Protein AF-A0A843HMF2-F1 (afdb_monomer)

Mean predicted aligned error: 10.69 Å

Sequence (138 aa):
MYFYASEPKDNIIKQVATVINAMTPKWGYDVEVKEHKPRRTNAQNAFYWLNNEDVANFLNDSGVKLPFGLSFTRDTIHEINKKWLGVPTTTKQSIPEFCDYMTKMFSYWIEKTNGQWQPKESPYGYLEKVGYVDKEIL

Radius of gyration: 21.28 Å; Cα contacts (8 Å, |Δi|>4): 87; chains: 1; bounding box: 48×29×62 Å

Secondary structure (DSSP, 8-state):
----TTS-HHHHHHHHHHHHHT---SS---------PPB--HHHHHHHHHHHHHHHHHHHHTT---GGGPPP-HHHHHHHHHHHHT-S--TT-BHHHHHHHHHHHHHHHHHHTTTSS--SS-HHHHHHHTT---TT--

Structure (mmCIF, N/CA/C/O backbone):
data_AF-A0A843HMF2-F1
#
_entry.id   AF-A0A843HMF2-F1
#
loop_
_atom_site.group_PDB
_atom_site.id
_atom_site.type_symbol
_atom_site.label_atom_id
_atom_site.label_alt_id
_atom_site.label_comp_id
_atom_site.label_asym_id
_atom_site.label_entity_id
_atom_site.label_seq_id
_atom_site.pdbx_PDB_ins_code
_atom_site.Cartn_x
_atom_site.Cartn_y
_atom_site.Cartn_z
_atom_site.occupancy
_atom_site.B_iso_or_equiv
_atom_site.auth_seq_id
_atom_site.auth_comp_id
_atom_site.auth_asym_id
_atom_site.auth_atom_id
_atom_site.pdbx_PDB_model_num
ATOM 1 N N . MET A 1 1 ? 12.030 -0.545 -23.804 1.00 72.75 1 MET A N 1
ATOM 2 C CA . MET A 1 1 ? 12.313 -1.997 -23.780 1.00 72.75 1 MET A CA 1
ATOM 3 C C . MET A 1 1 ? 12.940 -2.332 -22.432 1.00 72.75 1 MET A C 1
ATOM 5 O O . MET A 1 1 ? 13.587 -1.453 -21.876 1.00 72.75 1 MET A O 1
ATOM 9 N N . TYR A 1 2 ? 12.690 -3.520 -21.881 1.00 75.50 2 TYR A N 1
ATOM 10 C CA . TYR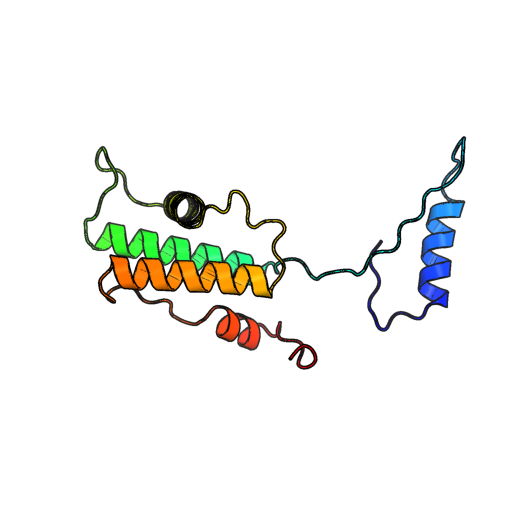 A 1 2 ? 13.260 -3.982 -20.609 1.00 75.50 2 TYR A CA 1
ATOM 11 C C . TYR A 1 2 ? 14.137 -5.204 -20.873 1.00 75.50 2 TYR A C 1
ATOM 13 O O . TYR A 1 2 ? 13.768 -6.039 -21.694 1.00 75.50 2 TYR A O 1
ATOM 21 N N . PHE A 1 3 ? 15.260 -5.292 -20.168 1.00 81.06 3 PHE A N 1
ATOM 22 C CA . PHE A 1 3 ? 16.186 -6.413 -20.234 1.00 81.06 3 PHE A CA 1
ATOM 23 C C . PHE A 1 3 ? 16.592 -6.802 -18.817 1.00 81.06 3 PHE A C 1
ATOM 25 O O . PHE A 1 3 ? 16.789 -5.929 -17.967 1.00 81.06 3 PHE A O 1
ATOM 32 N N . TYR A 1 4 ? 16.716 -8.103 -18.571 1.00 76.50 4 TYR A N 1
ATOM 33 C CA . TYR A 1 4 ? 17.262 -8.609 -17.317 1.00 76.50 4 TYR A CA 1
ATOM 34 C C . TYR A 1 4 ? 18.753 -8.275 -17.208 1.00 76.50 4 TYR A C 1
ATOM 36 O O . TYR A 1 4 ? 19.446 -8.178 -18.219 1.00 76.50 4 TYR A O 1
ATOM 44 N N . ALA A 1 5 ? 19.267 -8.148 -15.982 1.00 75.50 5 ALA A N 1
ATOM 45 C CA . ALA A 1 5 ? 20.693 -7.902 -15.753 1.00 75.50 5 ALA A CA 1
ATOM 46 C C . ALA A 1 5 ? 21.586 -9.036 -16.294 1.00 75.50 5 ALA A C 1
ATOM 48 O O . ALA A 1 5 ? 22.718 -8.792 -16.701 1.00 75.50 5 ALA A O 1
ATOM 49 N N . SER A 1 6 ? 21.059 -10.264 -16.334 1.00 81.50 6 SER A N 1
ATOM 50 C CA . SER A 1 6 ? 21.723 -11.439 -16.900 1.00 81.50 6 SER A CA 1
ATOM 51 C C . SER A 1 6 ? 21.685 -11.502 -18.432 1.00 81.50 6 SER A C 1
ATOM 53 O O . SER A 1 6 ? 22.334 -12.374 -19.009 1.00 81.50 6 SER A O 1
ATOM 55 N N . GLU A 1 7 ? 20.936 -10.620 -19.104 1.00 84.19 7 GLU A N 1
ATOM 56 C CA . GLU A 1 7 ? 20.794 -10.660 -20.559 1.00 84.19 7 GLU A CA 1
ATOM 57 C C . GLU A 1 7 ? 22.125 -10.283 -21.237 1.00 84.19 7 GLU A C 1
ATOM 59 O O . GLU A 1 7 ? 22.677 -9.206 -20.974 1.00 84.19 7 GLU A O 1
ATOM 64 N N . PRO A 1 8 ? 22.655 -11.126 -22.143 1.00 88.75 8 PRO A N 1
ATOM 65 C CA . PRO A 1 8 ? 23.861 -10.800 -22.887 1.00 88.75 8 PRO A CA 1
ATOM 66 C C . PRO A 1 8 ? 23.703 -9.506 -23.690 1.00 88.75 8 PRO A C 1
ATOM 68 O O . PRO A 1 8 ? 22.708 -9.303 -24.391 1.00 88.75 8 PRO A O 1
ATOM 71 N N . LYS A 1 9 ? 24.729 -8.648 -23.658 1.00 84.75 9 LYS A N 1
ATOM 72 C CA . LYS A 1 9 ? 24.725 -7.355 -24.366 1.00 84.75 9 LYS A CA 1
ATOM 73 C C . LYS A 1 9 ? 24.403 -7.498 -25.857 1.00 84.75 9 LYS A C 1
ATOM 75 O O . LYS A 1 9 ? 23.660 -6.683 -26.397 1.00 84.75 9 LYS A O 1
ATOM 80 N N . ASP A 1 10 ? 24.893 -8.555 -26.497 1.00 87.31 10 ASP A N 1
ATOM 81 C CA . ASP A 1 10 ? 24.658 -8.810 -27.922 1.00 87.31 10 ASP A CA 1
ATOM 82 C C . ASP A 1 10 ? 23.176 -9.068 -28.235 1.00 87.31 10 ASP A C 1
ATOM 84 O O . ASP A 1 10 ? 22.663 -8.607 -29.258 1.00 87.31 10 ASP A O 1
ATOM 88 N N . ASN A 1 11 ? 22.450 -9.728 -27.327 1.00 86.75 11 ASN A N 1
ATOM 89 C CA . ASN A 1 11 ? 21.010 -9.942 -27.467 1.00 86.75 11 ASN A CA 1
ATOM 90 C C . ASN A 1 11 ? 20.236 -8.630 -27.324 1.00 86.75 11 ASN A C 1
ATOM 92 O O . ASN A 1 11 ? 19.317 -8.373 -28.105 1.00 86.75 11 ASN A O 1
ATOM 96 N N . ILE A 1 12 ? 20.633 -7.782 -26.369 1.00 87.06 12 ILE A N 1
ATOM 97 C CA . ILE A 1 12 ? 20.048 -6.450 -26.171 1.00 87.06 12 ILE A CA 1
ATOM 98 C C . ILE A 1 12 ? 20.219 -5.613 -27.444 1.00 87.06 12 ILE A C 1
ATOM 100 O O . ILE A 1 12 ? 19.239 -5.088 -27.977 1.00 87.06 12 ILE A O 1
ATOM 104 N N . ILE A 1 13 ? 21.442 -5.552 -27.983 1.00 87.75 13 ILE A N 1
ATOM 105 C CA . ILE A 1 13 ? 21.755 -4.817 -29.217 1.00 87.75 13 ILE A CA 1
ATOM 106 C C . ILE A 1 13 ? 20.918 -5.342 -30.385 1.00 87.75 13 ILE A C 1
ATOM 108 O O . ILE A 1 13 ? 20.334 -4.54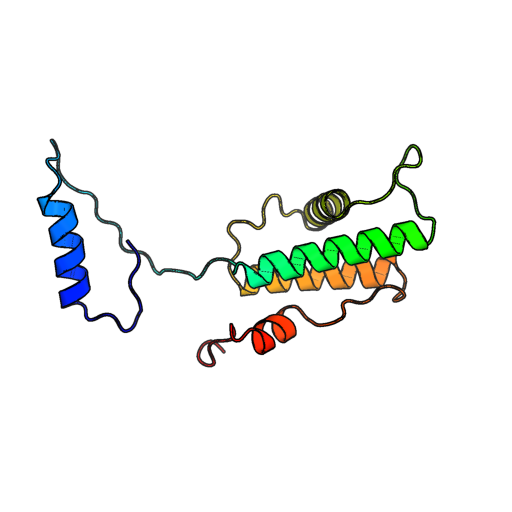9 -31.121 1.00 87.75 13 ILE A O 1
ATOM 112 N N . LYS A 1 14 ? 20.793 -6.665 -30.538 1.00 88.81 14 LYS A N 1
ATOM 113 C CA . LYS A 1 14 ? 20.009 -7.279 -31.617 1.00 88.81 14 LYS A CA 1
ATOM 114 C C . LYS A 1 14 ? 18.518 -6.935 -31.531 1.00 88.81 14 LYS A C 1
ATOM 116 O O . LYS A 1 14 ? 17.895 -6.641 -32.554 1.00 88.81 14 LYS A O 1
ATOM 121 N N . GLN A 1 15 ? 17.939 -6.934 -30.331 1.00 85.88 15 GLN A N 1
ATOM 122 C CA . GLN A 1 15 ? 16.534 -6.565 -30.128 1.00 85.88 15 GLN A CA 1
ATOM 123 C C . GLN A 1 15 ? 16.292 -5.071 -30.379 1.00 85.88 15 GLN A C 1
ATOM 125 O O . GLN A 1 15 ? 15.335 -4.714 -31.067 1.00 85.88 15 GLN A O 1
ATOM 130 N N . VAL A 1 16 ? 17.188 -4.199 -29.904 1.00 87.19 16 VAL A N 1
ATOM 131 C CA . VAL A 1 16 ? 17.123 -2.755 -30.187 1.00 87.19 16 VAL A CA 1
ATOM 132 C C . VAL A 1 16 ? 17.260 -2.489 -31.689 1.00 87.19 16 VAL A C 1
ATOM 134 O O . VAL A 1 16 ? 16.442 -1.766 -32.256 1.00 87.19 16 VAL A O 1
ATOM 137 N N . ALA A 1 17 ? 18.225 -3.126 -32.358 1.00 86.88 17 ALA A N 1
ATOM 138 C CA . ALA A 1 17 ? 18.429 -3.008 -33.801 1.00 86.88 17 ALA A CA 1
ATOM 139 C C . ALA A 1 17 ? 17.207 -3.475 -34.604 1.00 86.88 17 ALA A C 1
ATOM 141 O O . ALA A 1 17 ? 16.867 -2.865 -35.612 1.00 86.88 17 ALA A O 1
ATOM 142 N N . THR A 1 18 ? 16.505 -4.514 -34.141 1.00 87.75 18 THR A N 1
ATOM 143 C CA . THR A 1 18 ? 15.265 -4.982 -34.780 1.00 87.75 18 THR A CA 1
ATOM 144 C C . THR A 1 18 ? 14.183 -3.902 -34.758 1.00 87.75 18 THR A C 1
ATOM 146 O O . THR A 1 18 ? 13.541 -3.659 -35.777 1.00 87.75 18 THR A O 1
ATOM 149 N N . VAL A 1 19 ? 14.008 -3.215 -33.624 1.00 85.88 19 VAL A N 1
ATOM 150 C CA . VAL A 1 19 ? 13.035 -2.117 -33.504 1.00 85.88 19 VAL A CA 1
ATOM 151 C C . VAL A 1 19 ? 13.443 -0.924 -34.361 1.00 85.88 19 VAL A C 1
ATOM 153 O O . VAL A 1 19 ? 12.606 -0.386 -35.076 1.00 85.88 19 VAL A O 1
ATOM 156 N N . ILE A 1 20 ? 14.724 -0.549 -34.344 1.00 85.31 20 ILE A N 1
ATOM 157 C CA . ILE A 1 20 ? 15.256 0.543 -35.170 1.00 85.31 20 ILE A CA 1
ATOM 158 C C . ILE A 1 20 ? 15.037 0.252 -36.660 1.00 85.31 20 ILE A C 1
ATOM 160 O O . ILE A 1 20 ? 14.530 1.101 -37.380 1.00 85.31 20 ILE A O 1
ATOM 164 N N . ASN A 1 21 ? 15.352 -0.957 -37.129 1.00 85.19 21 ASN A N 1
ATOM 165 C CA . ASN A 1 21 ? 15.210 -1.321 -38.543 1.00 85.19 21 ASN A CA 1
ATOM 166 C C . ASN A 1 21 ? 13.749 -1.377 -39.016 1.00 85.19 21 ASN A C 1
ATOM 168 O O . ASN A 1 21 ? 13.491 -1.259 -40.211 1.00 85.19 21 ASN A O 1
ATOM 172 N N . ALA A 1 22 ? 12.795 -1.559 -38.099 1.00 85.06 22 ALA A N 1
ATOM 173 C CA . ALA A 1 22 ? 11.367 -1.528 -38.404 1.00 85.06 22 ALA A CA 1
ATOM 174 C C . ALA A 1 22 ? 10.792 -0.099 -38.479 1.00 85.06 22 ALA A C 1
ATOM 176 O O . ALA A 1 22 ? 9.632 0.077 -38.853 1.00 85.06 22 ALA A O 1
ATOM 177 N N . MET A 1 23 ? 11.571 0.921 -38.113 1.00 85.75 23 MET A N 1
ATOM 178 C CA . MET A 1 23 ? 11.154 2.321 -38.106 1.00 85.75 23 MET A CA 1
ATOM 179 C C . MET A 1 23 ? 11.768 3.087 -39.289 1.00 85.75 23 MET A C 1
ATOM 181 O O . MET A 1 23 ? 12.867 2.797 -39.751 1.00 85.75 23 MET A O 1
ATOM 185 N N . THR A 1 24 ? 11.064 4.112 -39.772 1.00 84.38 24 THR A N 1
ATOM 186 C CA . THR A 1 24 ? 11.539 5.023 -40.832 1.00 84.38 24 THR A CA 1
ATOM 187 C C . THR A 1 24 ? 11.413 6.478 -40.378 1.00 84.38 24 THR A C 1
ATOM 189 O O . THR A 1 24 ? 10.471 7.173 -40.775 1.00 84.38 24 THR A O 1
ATOM 192 N N . PRO A 1 25 ? 12.300 6.959 -39.490 1.00 84.75 25 PRO A N 1
ATOM 193 C CA . PRO A 1 25 ? 12.230 8.317 -38.984 1.00 84.75 25 PRO A CA 1
ATOM 194 C C . PRO A 1 25 ? 12.726 9.318 -40.027 1.00 84.75 25 PRO A C 1
ATOM 196 O O . PRO A 1 25 ? 13.659 9.065 -40.783 1.00 84.75 25 PRO A O 1
ATOM 199 N N . LYS A 1 26 ? 12.131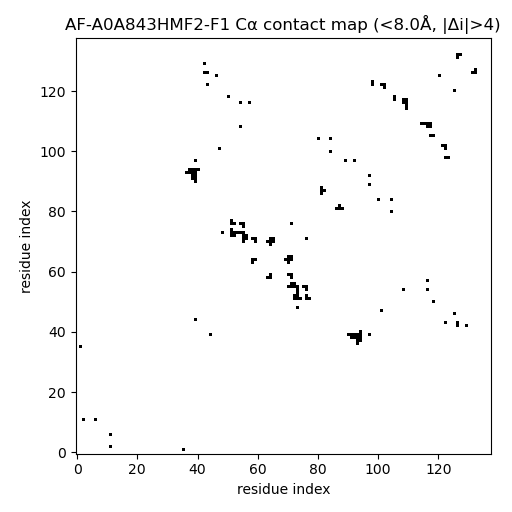 10.511 -40.007 1.00 86.62 26 LYS A N 1
ATOM 200 C CA . LYS A 1 26 ? 12.524 11.630 -40.872 1.00 86.62 26 LYS A CA 1
ATOM 201 C C . LYS A 1 26 ? 13.847 12.291 -40.452 1.00 86.62 26 LYS A C 1
ATOM 203 O O . LYS A 1 26 ? 14.522 12.862 -41.299 1.00 86.62 26 LYS A O 1
ATOM 208 N N . TRP A 1 27 ? 14.188 12.248 -39.160 1.00 87.38 27 TRP A N 1
ATOM 209 C CA . TRP A 1 27 ? 15.275 13.055 -38.582 1.00 87.38 27 TRP A CA 1
ATOM 210 C C . TRP A 1 27 ? 16.344 12.253 -37.828 1.00 87.3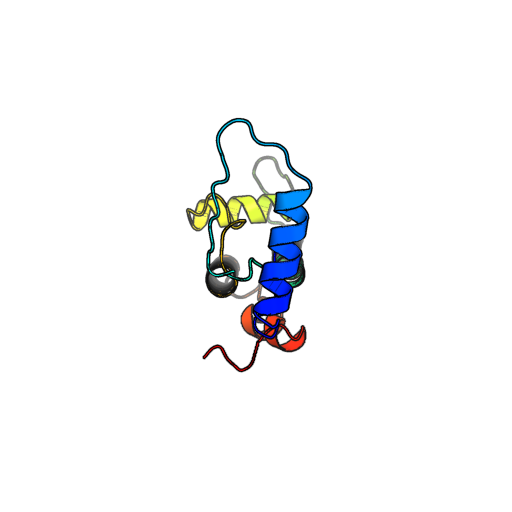8 27 TRP A C 1
ATOM 212 O O . TRP A 1 27 ? 17.470 12.721 -37.717 1.00 87.38 27 TRP A O 1
ATOM 222 N N . GLY A 1 28 ? 16.023 11.059 -37.330 1.00 83.81 28 GLY A N 1
ATOM 223 C CA . GLY A 1 28 ? 16.946 10.229 -36.553 1.00 83.81 28 GLY A CA 1
ATOM 224 C C . GLY A 1 28 ? 16.258 9.552 -35.370 1.00 83.81 28 GLY A C 1
ATOM 225 O O . GLY A 1 28 ? 15.027 9.521 -35.301 1.00 83.81 28 GLY A O 1
ATOM 226 N N . TYR A 1 29 ? 17.065 9.013 -34.457 1.00 81.56 29 TYR A N 1
ATOM 227 C CA . TYR A 1 29 ? 16.619 8.316 -33.252 1.00 81.56 29 TYR A CA 1
ATOM 228 C C . TYR A 1 29 ? 17.291 8.906 -32.016 1.00 81.56 29 TYR A C 1
ATOM 230 O O . TYR A 1 29 ? 18.516 9.007 -31.982 1.00 81.56 29 TYR A O 1
ATOM 238 N N . ASP A 1 30 ? 16.502 9.188 -30.983 1.00 80.94 30 ASP A N 1
ATOM 239 C CA . ASP A 1 30 ? 17.011 9.413 -29.633 1.00 80.94 30 ASP A CA 1
ATOM 240 C C . ASP A 1 30 ? 16.937 8.098 -28.851 1.00 80.94 30 ASP A C 1
ATOM 242 O O . ASP A 1 30 ? 15.871 7.484 -28.740 1.00 80.94 30 ASP A O 1
ATOM 246 N N . VAL A 1 31 ? 18.074 7.650 -28.314 1.00 75.50 31 VAL A N 1
ATOM 247 C CA . VAL A 1 31 ? 18.165 6.425 -27.509 1.00 75.50 31 VAL A CA 1
ATOM 248 C C . VAL A 1 31 ? 18.585 6.793 -26.096 1.00 75.50 31 VAL A C 1
ATOM 250 O O . VAL A 1 31 ? 19.674 7.313 -25.875 1.00 75.50 31 VAL A O 1
ATOM 253 N N . GLU A 1 32 ? 17.727 6.482 -25.129 1.00 79.44 32 GLU A N 1
ATOM 254 C CA . GLU A 1 32 ? 17.995 6.725 -23.718 1.00 79.44 32 GLU A CA 1
ATOM 255 C C . GLU A 1 32 ? 18.125 5.399 -22.962 1.00 79.44 32 GLU A C 1
ATOM 257 O O . GLU A 1 32 ? 17.209 4.573 -22.958 1.00 79.44 32 GLU A O 1
ATOM 262 N N . VAL A 1 33 ? 19.269 5.203 -22.301 1.00 78.44 33 VAL A N 1
ATOM 263 C CA . VAL A 1 33 ? 19.532 4.048 -21.435 1.00 78.44 33 VAL A CA 1
ATOM 264 C C . VAL A 1 33 ? 19.523 4.525 -19.989 1.00 78.44 33 VAL A C 1
ATOM 266 O O . VAL A 1 33 ? 20.304 5.392 -19.605 1.00 78.44 33 VAL A O 1
ATOM 269 N N . LYS A 1 34 ? 18.624 3.961 -19.182 1.00 75.50 34 LYS A N 1
ATOM 270 C CA . LYS A 1 34 ? 18.469 4.266 -17.756 1.00 75.50 34 LYS A CA 1
ATOM 271 C C . LYS A 1 34 ? 18.460 2.975 -16.956 1.00 75.50 34 LYS A C 1
ATOM 273 O O . LYS A 1 34 ? 17.924 1.969 -17.417 1.00 75.50 34 LYS A O 1
ATOM 278 N N . GLU A 1 35 ? 19.002 3.032 -15.744 1.00 69.12 35 GLU A N 1
ATOM 279 C CA . GLU A 1 35 ? 18.848 1.961 -14.763 1.00 69.12 35 GLU A CA 1
ATOM 280 C C . GLU A 1 35 ? 17.355 1.673 -14.536 1.00 69.12 35 GLU A C 1
ATOM 282 O O . GLU A 1 35 ? 16.557 2.580 -14.269 1.00 69.12 35 GLU A O 1
ATOM 287 N N . HIS A 1 36 ? 16.964 0.403 -14.657 1.00 65.12 36 HIS A N 1
ATOM 288 C CA . HIS A 1 36 ? 15.604 -0.009 -14.348 1.00 65.12 36 HIS A CA 1
ATOM 289 C C . HIS A 1 36 ? 15.459 -0.175 -12.838 1.00 65.12 36 HIS A C 1
ATOM 291 O O . HIS A 1 36 ? 15.770 -1.226 -12.290 1.00 65.12 36 HIS A O 1
ATOM 297 N N . LYS A 1 37 ? 14.946 0.855 -12.164 1.00 61.72 37 LYS A N 1
ATOM 298 C CA . LYS A 1 37 ? 14.521 0.714 -10.770 1.00 61.72 37 LYS A CA 1
ATOM 299 C C . LYS A 1 37 ? 13.219 -0.090 -10.735 1.00 61.72 37 LYS A C 1
ATOM 301 O O . LYS A 1 37 ? 12.229 0.402 -11.297 1.00 61.72 37 LYS A O 1
ATOM 306 N N . PRO A 1 38 ? 13.186 -1.285 -10.113 1.00 59.16 38 PRO A N 1
ATOM 307 C CA . PRO A 1 38 ? 11.955 -2.044 -9.987 1.00 59.16 38 PRO A CA 1
ATOM 308 C C . PRO A 1 38 ? 10.932 -1.174 -9.258 1.00 59.16 38 PRO A C 1
ATOM 310 O O . PRO A 1 38 ? 11.132 -0.722 -8.128 1.00 59.16 38 PRO A O 1
ATOM 313 N N . ARG A 1 39 ? 9.850 -0.857 -9.967 1.00 63.59 39 ARG A N 1
ATOM 314 C CA . ARG A 1 39 ? 8.720 -0.133 -9.389 1.00 63.59 39 ARG A CA 1
ATOM 315 C C . ARG A 1 39 ? 7.984 -1.066 -8.433 1.00 63.59 39 ARG A C 1
ATOM 317 O O . ARG A 1 39 ? 8.083 -2.285 -8.565 1.00 63.59 39 ARG A O 1
ATOM 324 N N . ARG A 1 40 ? 7.226 -0.477 -7.504 1.00 67.06 40 ARG A N 1
ATOM 325 C CA . ARG A 1 40 ? 6.343 -1.191 -6.572 1.00 67.06 40 ARG A CA 1
ATOM 326 C C . ARG A 1 40 ? 5.684 -2.414 -7.221 1.00 67.06 40 ARG A C 1
ATOM 328 O O . ARG A 1 40 ? 5.056 -2.293 -8.275 1.00 67.06 40 ARG A O 1
ATOM 335 N N . THR A 1 41 ? 5.783 -3.564 -6.562 1.00 73.44 41 THR A N 1
ATOM 336 C CA . THR A 1 41 ? 5.238 -4.821 -7.086 1.00 73.44 41 THR A CA 1
ATOM 337 C C . THR A 1 41 ? 3.712 -4.865 -6.949 1.00 73.44 41 THR A C 1
ATOM 339 O O . THR A 1 41 ? 3.119 -4.196 -6.094 1.00 73.44 41 THR A O 1
ATOM 342 N N . ASN A 1 42 ? 3.047 -5.686 -7.768 1.00 78.75 42 ASN A N 1
ATOM 343 C CA . ASN A 1 42 ? 1.605 -5.923 -7.622 1.00 78.75 42 ASN A CA 1
ATOM 344 C C . ASN A 1 42 ? 1.264 -6.493 -6.236 1.00 78.75 42 ASN A C 1
ATOM 346 O O . ASN A 1 42 ? 0.237 -6.125 -5.668 1.00 78.75 42 ASN A O 1
ATOM 350 N N . ALA A 1 43 ? 2.151 -7.317 -5.668 1.00 81.19 43 ALA A N 1
ATOM 351 C CA . ALA A 1 43 ? 2.005 -7.867 -4.324 1.00 81.19 43 ALA A CA 1
ATOM 352 C C . ALA A 1 43 ? 2.040 -6.768 -3.248 1.00 81.19 43 ALA A C 1
ATOM 354 O O . ALA A 1 43 ? 1.147 -6.714 -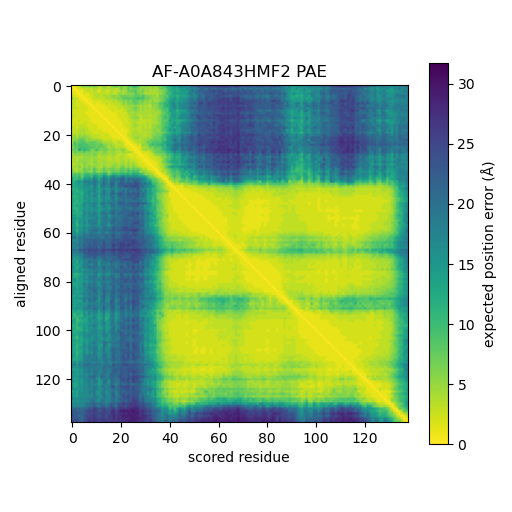2.408 1.00 81.19 43 ALA A O 1
ATOM 355 N N . GLN A 1 44 ? 2.993 -5.827 -3.310 1.00 83.19 44 GLN A N 1
ATOM 356 C CA . GLN A 1 44 ? 3.025 -4.685 -2.383 1.00 83.19 44 GLN A CA 1
ATOM 357 C C . GLN A 1 44 ? 1.762 -3.832 -2.473 1.00 83.19 44 GLN A C 1
ATOM 359 O O . GLN A 1 44 ? 1.239 -3.383 -1.456 1.00 83.19 44 GLN A O 1
ATOM 364 N N . ASN A 1 45 ? 1.264 -3.594 -3.689 1.00 87.56 45 ASN A N 1
ATOM 365 C CA . ASN A 1 45 ? 0.023 -2.851 -3.864 1.00 87.56 45 ASN A CA 1
ATOM 366 C C . ASN A 1 45 ? -1.172 -3.604 -3.262 1.00 87.56 45 ASN A C 1
ATOM 368 O O . ASN A 1 45 ? -1.980 -2.992 -2.573 1.00 87.56 45 ASN A O 1
ATOM 372 N N . ALA A 1 46 ? -1.280 -4.914 -3.489 1.00 88.31 46 ALA A N 1
ATOM 373 C CA . ALA A 1 46 ? -2.345 -5.730 -2.909 1.00 88.31 46 ALA A CA 1
ATOM 374 C C . ALA A 1 46 ? -2.299 -5.715 -1.373 1.00 88.31 46 ALA A C 1
ATOM 376 O O . ALA A 1 46 ? -3.319 -5.472 -0.732 1.00 88.31 46 ALA A O 1
ATOM 377 N N . PHE A 1 47 ? -1.109 -5.883 -0.790 1.00 91.25 47 PHE A N 1
ATOM 378 C CA . PHE A 1 47 ? -0.903 -5.816 0.655 1.00 91.25 47 PHE A CA 1
ATOM 379 C C . PHE A 1 47 ? -1.292 -4.456 1.240 1.00 91.25 47 PHE A C 1
ATOM 381 O O . PHE A 1 47 ? -1.989 -4.385 2.250 1.00 91.25 47 PHE A O 1
ATOM 388 N N . TYR A 1 48 ? -0.903 -3.369 0.576 1.00 93.25 48 TYR A N 1
ATOM 389 C CA . TYR A 1 48 ? -1.294 -2.019 0.965 1.00 93.25 48 TYR A CA 1
ATOM 390 C C . TYR A 1 48 ? -2.818 -1.845 1.023 1.00 93.25 48 TYR A C 1
ATOM 392 O O . TYR A 1 48 ? -3.355 -1.370 2.023 1.00 93.25 48 TYR A O 1
ATOM 400 N N . TRP A 1 49 ? -3.525 -2.259 -0.032 1.00 94.25 49 TRP A N 1
ATOM 401 C CA . TRP A 1 49 ? -4.981 -2.131 -0.091 1.00 94.25 49 TRP A CA 1
ATOM 402 C C . TRP A 1 49 ? -5.695 -3.003 0.934 1.00 94.25 49 TRP A C 1
ATOM 404 O O . TRP A 1 49 ? -6.677 -2.548 1.515 1.00 94.25 49 TRP A O 1
ATOM 414 N N . LEU A 1 50 ? -5.174 -4.203 1.197 1.00 94.62 50 LEU A N 1
ATOM 415 C CA . LEU A 1 50 ? -5.698 -5.088 2.231 1.00 94.62 50 LEU A CA 1
ATOM 416 C C . LEU A 1 50 ? -5.607 -4.442 3.617 1.00 94.62 50 LEU A C 1
ATOM 418 O O . LEU A 1 50 ? -6.569 -4.488 4.373 1.00 94.62 50 LEU A O 1
ATOM 422 N N . ASN A 1 51 ? -4.492 -3.783 3.939 1.00 95.94 51 ASN A N 1
ATOM 423 C CA . ASN A 1 51 ? -4.362 -3.087 5.220 1.00 95.94 51 ASN A CA 1
ATOM 424 C C . ASN A 1 51 ? -5.268 -1.849 5.309 1.00 95.94 51 ASN A C 1
ATOM 426 O O . ASN A 1 51 ? -5.846 -1.596 6.360 1.00 95.94 51 ASN A O 1
ATOM 430 N N . ASN A 1 52 ? -5.444 -1.092 4.221 1.00 96.81 52 ASN A N 1
ATOM 431 C CA . ASN A 1 52 ? -6.405 0.018 4.212 1.00 96.81 52 ASN A CA 1
ATOM 432 C C . ASN A 1 52 ? -7.844 -0.461 4.456 1.00 96.81 52 ASN A C 1
ATOM 434 O O . ASN A 1 52 ? -8.624 0.229 5.109 1.00 96.81 52 ASN A O 1
ATOM 438 N N . GLU A 1 53 ? -8.203 -1.617 3.903 1.00 97.38 53 GLU A N 1
ATOM 439 C CA . GLU A 1 53 ? -9.504 -2.246 4.120 1.00 97.38 53 GLU A CA 1
ATOM 440 C C . GLU A 1 53 ? -9.660 -2.746 5.560 1.00 97.38 53 GLU A C 1
ATOM 442 O O . GLU A 1 53 ? -10.685 -2.492 6.185 1.00 97.38 53 GLU A O 1
ATOM 447 N N . ASP A 1 54 ? -8.621 -3.362 6.119 1.00 96.88 54 ASP A N 1
ATOM 448 C CA . ASP A 1 54 ? -8.603 -3.835 7.505 1.00 96.88 54 ASP A CA 1
ATOM 449 C C . ASP A 1 54 ? -8.778 -2.685 8.515 1.00 96.88 54 ASP A C 1
ATOM 451 O O . ASP A 1 54 ? -9.619 -2.769 9.409 1.00 96.88 54 ASP A O 1
ATOM 455 N N . VAL A 1 55 ? -8.080 -1.558 8.313 1.00 97.06 55 VAL A N 1
ATOM 456 C CA . VAL A 1 55 ? -8.281 -0.334 9.112 1.00 97.06 55 VAL A CA 1
ATOM 457 C C . VAL A 1 55 ? -9.713 0.187 8.975 1.00 97.06 55 VAL A C 1
ATOM 459 O O . VAL A 1 55 ? -10.336 0.554 9.971 1.00 97.06 55 VAL A O 1
ATOM 462 N N . ALA A 1 56 ? -10.250 0.240 7.750 1.00 97.25 56 ALA A N 1
ATOM 463 C CA . ALA A 1 56 ? -11.609 0.724 7.518 1.00 97.25 56 ALA A CA 1
ATOM 464 C C . ALA A 1 56 ? -12.643 -0.131 8.264 1.00 97.25 56 ALA A C 1
ATOM 466 O O . ALA A 1 56 ? -13.526 0.417 8.928 1.00 97.25 56 ALA A O 1
ATOM 467 N N . ASN A 1 57 ? -12.505 -1.456 8.194 1.00 97.00 57 ASN A N 1
ATOM 468 C CA . ASN A 1 57 ? -13.368 -2.398 8.901 1.00 97.00 57 ASN A CA 1
ATOM 469 C C . ASN A 1 57 ? -13.252 -2.217 10.415 1.00 97.00 57 ASN A C 1
ATOM 471 O O . ASN A 1 57 ? -14.267 -2.010 11.071 1.00 97.00 57 ASN A O 1
ATOM 475 N N . PHE A 1 58 ? -12.029 -2.154 10.952 1.00 96.88 58 PHE A N 1
ATOM 476 C CA . PHE A 1 58 ? -11.800 -1.927 12.379 1.00 96.88 58 PHE A CA 1
ATOM 477 C C . PHE A 1 58 ? -12.501 -0.659 12.898 1.00 96.88 58 PHE A C 1
ATOM 479 O O . PHE A 1 58 ? -13.171 -0.688 13.933 1.00 96.88 58 PHE A O 1
ATOM 486 N N . LEU A 1 59 ? -12.374 0.464 12.182 1.00 96.12 59 LEU A N 1
ATOM 487 C CA . LEU A 1 59 ? -13.008 1.726 12.578 1.00 96.12 59 LEU A CA 1
ATOM 488 C C . LEU A 1 59 ? -14.536 1.640 12.524 1.00 96.12 59 LEU A C 1
ATOM 490 O O . LEU A 1 59 ? -15.210 2.124 13.434 1.00 96.12 59 LEU A O 1
ATOM 494 N N . ASN A 1 60 ? -15.074 1.013 11.476 1.00 96.25 60 ASN A N 1
ATOM 495 C CA . ASN A 1 60 ? -16.512 0.823 11.320 1.00 96.25 60 ASN A CA 1
ATOM 496 C C . ASN A 1 60 ? -17.096 -0.061 12.428 1.00 96.25 60 ASN A C 1
ATOM 498 O O . ASN A 1 60 ? -18.138 0.293 12.983 1.00 96.25 60 ASN A O 1
ATOM 502 N N . ASP A 1 61 ? -16.416 -1.156 12.765 1.00 96.62 61 ASP A N 1
ATOM 503 C CA . ASP A 1 61 ? -16.816 -2.104 13.809 1.00 96.62 61 ASP A CA 1
ATOM 504 C C . ASP A 1 61 ? -16.706 -1.485 15.207 1.00 96.62 61 ASP A C 1
ATOM 506 O O . ASP A 1 61 ? -17.527 -1.749 16.083 1.00 96.62 61 ASP A O 1
ATOM 510 N N . SER A 1 62 ? -15.752 -0.569 15.391 1.00 94.44 62 SER A N 1
ATOM 511 C CA . SER A 1 62 ? -15.614 0.247 16.604 1.00 94.44 62 SER A CA 1
ATOM 512 C C . SER A 1 62 ? -16.684 1.346 16.724 1.00 94.44 62 SER A C 1
ATOM 514 O O . SER A 1 62 ? -16.672 2.121 17.680 1.00 94.44 62 SER A O 1
ATOM 516 N N . GLY A 1 63 ? -17.594 1.464 15.750 1.00 93.75 63 GLY A N 1
ATOM 517 C CA . GLY A 1 63 ? -18.654 2.473 15.730 1.00 93.75 63 GLY A CA 1
ATOM 518 C C . GLY A 1 63 ? -18.191 3.876 15.324 1.00 93.75 63 GLY A C 1
ATOM 519 O O . GLY A 1 63 ? -18.992 4.812 15.357 1.00 93.75 63 GLY A O 1
ATOM 520 N N . VAL A 1 64 ? -16.931 4.044 14.908 1.00 92.88 64 VAL A N 1
ATOM 521 C CA . VAL A 1 64 ? -16.419 5.326 14.412 1.00 92.88 64 VAL A CA 1
ATOM 522 C C . VAL A 1 64 ? -17.028 5.595 13.040 1.00 92.88 64 VAL A C 1
ATOM 524 O O . VAL A 1 64 ? -17.024 4.738 12.155 1.00 92.88 64 VAL A O 1
ATOM 527 N N . LYS A 1 65 ? -17.540 6.811 12.843 1.00 91.12 65 LYS A N 1
ATOM 528 C CA . LYS A 1 65 ? -18.117 7.255 11.572 1.00 91.12 65 LYS A CA 1
ATOM 529 C C . LYS A 1 65 ? -17.444 8.525 11.085 1.00 91.12 65 LYS A C 1
ATOM 531 O O . LYS A 1 65 ? -17.010 9.368 11.868 1.00 91.12 65 LYS A O 1
ATOM 536 N N . LEU A 1 66 ? -17.391 8.663 9.769 1.00 89.81 66 LEU A N 1
ATOM 537 C CA . LEU A 1 66 ? -17.090 9.928 9.117 1.00 89.81 66 LEU A CA 1
ATOM 538 C C . LEU A 1 66 ? -18.229 10.934 9.364 1.00 89.81 66 LEU A C 1
ATOM 540 O O . LEU A 1 66 ? -19.331 10.546 9.777 1.00 89.81 66 LEU A O 1
ATOM 544 N N . PRO A 1 67 ? -18.005 12.229 9.069 1.00 87.88 67 PRO A N 1
ATOM 545 C CA . PRO A 1 67 ? -19.080 13.211 9.026 1.00 87.88 67 PRO A CA 1
ATOM 546 C C . PRO A 1 67 ? -20.290 12.696 8.238 1.00 87.88 67 PRO A C 1
ATOM 548 O O . PRO A 1 67 ? -20.140 11.980 7.247 1.00 87.88 67 PRO A O 1
ATOM 551 N N . PHE A 1 68 ? -21.488 13.066 8.693 1.00 90.19 68 PHE A N 1
ATOM 552 C CA . PHE A 1 68 ? -22.769 12.604 8.140 1.00 90.19 68 PHE A CA 1
ATOM 553 C C . PHE A 1 68 ? -23.059 11.105 8.331 1.00 90.19 68 PHE A C 1
ATOM 555 O O . PHE A 1 68 ? -23.948 10.564 7.681 1.00 90.19 68 PHE A O 1
ATOM 562 N N . GLY A 1 69 ? -22.343 10.428 9.236 1.00 88.56 69 GLY A N 1
ATOM 563 C CA . GLY A 1 69 ? -22.609 9.028 9.578 1.00 88.56 69 GLY A CA 1
ATOM 564 C C . GLY A 1 69 ? -22.110 8.028 8.534 1.00 88.56 69 GLY A C 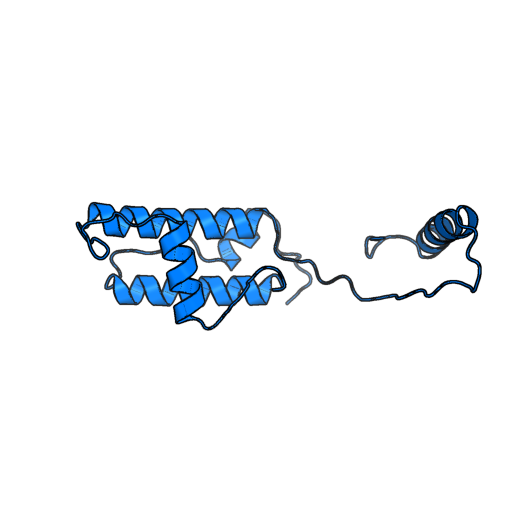1
ATOM 565 O O . GLY A 1 69 ? -22.512 6.866 8.560 1.00 88.56 69 GLY A O 1
ATOM 566 N N . LEU A 1 70 ? -21.241 8.461 7.617 1.00 91.50 70 LEU A N 1
ATOM 567 C CA . LEU A 1 70 ? -20.698 7.597 6.574 1.00 91.50 70 LEU A CA 1
ATOM 568 C C . LEU A 1 70 ? -19.694 6.593 7.159 1.00 91.50 70 LEU A C 1
ATOM 570 O O . LEU A 1 70 ? -18.934 6.899 8.082 1.00 91.50 70 LEU A O 1
ATOM 574 N N . SER A 1 71 ? -19.687 5.385 6.604 1.00 94.44 71 SER A N 1
ATOM 575 C CA . SER A 1 71 ? -18.712 4.348 6.948 1.00 94.44 71 SER A CA 1
ATOM 576 C C . SER A 1 71 ? -17.381 4.598 6.236 1.00 94.44 71 SER A C 1
ATOM 578 O O . SER A 1 71 ? -17.343 5.129 5.124 1.00 94.44 71 SER A O 1
ATOM 580 N N . PHE A 1 72 ? -16.284 4.184 6.861 1.00 95.88 72 PHE A N 1
ATOM 581 C CA . PHE A 1 72 ? -14.969 4.187 6.233 1.00 95.88 72 PHE A CA 1
ATOM 582 C C . PHE A 1 72 ? -14.910 3.140 5.122 1.00 95.88 72 PHE A C 1
ATOM 584 O O . PHE A 1 72 ? -15.452 2.044 5.251 1.00 95.88 72 PHE A O 1
ATOM 591 N N . THR A 1 73 ? -14.207 3.472 4.045 1.00 96.88 73 THR A N 1
ATOM 592 C CA . THR A 1 73 ? -13.824 2.533 2.985 1.00 96.88 73 THR A CA 1
ATOM 593 C C . THR A 1 73 ? -12.307 2.523 2.862 1.00 96.88 73 THR A C 1
ATOM 595 O O . THR A 1 73 ? -11.644 3.473 3.293 1.00 96.88 73 THR A O 1
ATOM 598 N N . ARG A 1 74 ? -11.739 1.500 2.217 1.00 96.06 74 ARG A N 1
ATOM 599 C CA . ARG A 1 74 ? -10.297 1.464 1.925 1.00 96.06 74 ARG A CA 1
ATOM 600 C C . ARG A 1 74 ? -9.812 2.709 1.166 1.00 96.06 74 ARG A C 1
ATOM 602 O O . ARG A 1 74 ? -8.688 3.151 1.381 1.00 96.06 74 ARG A O 1
ATOM 609 N N . ASP A 1 75 ? -10.658 3.293 0.316 1.00 95.50 75 ASP A N 1
ATOM 610 C CA . ASP A 1 75 ? -10.353 4.505 -0.451 1.00 95.50 75 ASP A CA 1
ATOM 611 C C . ASP A 1 75 ? -10.358 5.752 0.441 1.00 95.50 75 ASP A C 1
ATOM 613 O O . ASP A 1 75 ? -9.487 6.612 0.327 1.00 95.50 75 ASP A O 1
ATOM 617 N N . THR A 1 76 ? -11.273 5.825 1.410 1.00 95.31 76 THR A N 1
ATOM 618 C CA . THR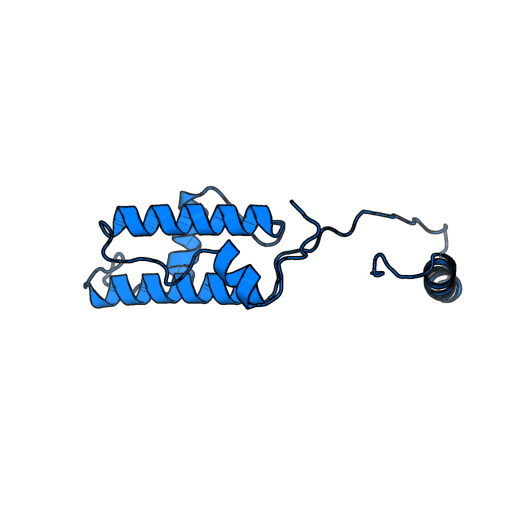 A 1 76 ? -11.236 6.879 2.431 1.00 95.31 76 THR A CA 1
ATOM 619 C C . THR A 1 76 ? -9.948 6.802 3.250 1.00 95.31 76 THR A C 1
ATOM 621 O O . THR A 1 76 ? -9.292 7.821 3.462 1.00 95.31 76 THR A O 1
ATOM 624 N N . ILE A 1 77 ? -9.560 5.599 3.685 1.00 96.56 77 ILE A N 1
ATOM 625 C CA . ILE A 1 77 ? -8.307 5.385 4.421 1.00 96.56 77 ILE A CA 1
ATOM 626 C C . ILE A 1 77 ? -7.102 5.774 3.558 1.00 96.56 77 ILE A C 1
ATOM 628 O O . ILE A 1 77 ? -6.224 6.496 4.029 1.00 96.56 77 ILE A O 1
ATOM 632 N N . HIS A 1 78 ? -7.093 5.391 2.279 1.00 94.88 78 HIS A N 1
ATOM 633 C CA . HIS A 1 78 ? -6.069 5.802 1.318 1.00 94.88 78 HIS A CA 1
ATOM 634 C C . HIS A 1 78 ? -5.905 7.328 1.245 1.00 94.88 78 HIS A C 1
ATOM 636 O O . HIS A 1 78 ? -4.782 7.833 1.337 1.00 94.88 78 HIS A O 1
ATOM 642 N N . GLU A 1 79 ? -7.006 8.072 1.127 1.00 93.94 79 GLU A N 1
ATOM 643 C CA . GLU A 1 79 ? -6.965 9.535 1.059 1.00 93.94 79 GLU A CA 1
ATOM 644 C C . GLU A 1 79 ? -6.519 10.178 2.381 1.00 93.94 79 GLU A C 1
ATOM 646 O O . GLU A 1 79 ? -5.735 11.132 2.366 1.00 93.94 79 GLU A O 1
ATOM 651 N N . ILE A 1 80 ? -6.924 9.623 3.530 1.00 93.81 80 ILE A N 1
ATOM 652 C CA . ILE A 1 80 ? -6.422 10.050 4.847 1.00 93.81 80 ILE A CA 1
ATOM 653 C C . ILE A 1 80 ? -4.903 9.861 4.918 1.00 93.81 80 ILE A C 1
ATOM 655 O O . ILE A 1 80 ? -4.185 10.797 5.274 1.00 93.81 80 ILE A O 1
ATOM 659 N N . ASN A 1 81 ? -4.403 8.691 4.515 1.00 94.50 81 ASN A N 1
ATOM 660 C CA . ASN A 1 81 ? -2.979 8.362 4.544 1.00 94.50 81 ASN A CA 1
ATOM 661 C C . ASN A 1 81 ? -2.157 9.303 3.658 1.00 94.50 81 ASN A C 1
ATOM 663 O O . ASN A 1 81 ? -1.127 9.820 4.089 1.00 94.50 81 ASN A O 1
ATOM 667 N N . LYS A 1 82 ? -2.616 9.568 2.427 1.00 92.44 82 LYS A N 1
ATOM 668 C CA . LYS A 1 82 ? -1.965 10.520 1.510 1.00 92.44 82 LYS A CA 1
ATOM 669 C C . LYS A 1 82 ? -1.908 11.926 2.089 1.00 92.44 82 LYS A C 1
ATOM 671 O O . LYS A 1 82 ? -0.857 12.565 2.036 1.00 92.44 82 LYS A O 1
ATOM 676 N N . LYS A 1 83 ? -3.024 12.396 2.652 1.00 92.06 83 LYS A N 1
ATOM 677 C CA . LYS A 1 83 ? -3.123 13.738 3.229 1.00 92.06 83 LYS A CA 1
ATOM 678 C C . LYS A 1 83 ? -2.245 13.890 4.469 1.00 92.06 83 LYS A C 1
ATOM 680 O O . LYS A 1 83 ? -1.567 14.903 4.593 1.00 92.06 83 LYS A O 1
ATOM 685 N N . TRP A 1 84 ? -2.231 12.894 5.353 1.00 92.12 84 TRP A N 1
ATOM 686 C CA . TRP A 1 84 ? -1.415 12.914 6.567 1.00 92.12 84 TRP A CA 1
ATOM 687 C C . TRP A 1 84 ? 0.088 12.849 6.259 1.00 92.12 84 TRP A C 1
ATOM 689 O O . TRP A 1 84 ? 0.860 13.611 6.833 1.00 92.12 84 TRP A O 1
ATOM 699 N N . LEU A 1 85 ? 0.502 12.005 5.307 1.00 90.81 85 LEU A N 1
ATOM 700 C CA . LEU A 1 85 ? 1.913 11.859 4.924 1.00 90.81 85 LEU A CA 1
ATOM 701 C C . LEU A 1 85 ? 2.424 12.952 3.980 1.00 90.81 85 LEU A C 1
ATOM 703 O O . LEU A 1 85 ? 3.620 12.991 3.700 1.00 90.81 85 LEU A O 1
ATOM 707 N N . GLY A 1 86 ? 1.546 13.809 3.450 1.00 88.94 86 GLY A N 1
ATOM 708 C CA . GLY A 1 86 ? 1.920 14.808 2.447 1.00 88.94 86 GLY A CA 1
ATOM 709 C C . GLY A 1 86 ? 2.405 14.192 1.129 1.00 88.94 86 GLY A C 1
ATOM 710 O O . GLY A 1 86 ? 3.177 14.815 0.404 1.00 88.94 86 GLY A O 1
ATOM 711 N N . VAL A 1 87 ? 1.976 12.964 0.813 1.00 85.81 87 VAL A N 1
ATOM 712 C CA . VAL A 1 87 ? 2.390 12.235 -0.395 1.00 85.81 87 VAL A CA 1
ATOM 713 C C . VAL A 1 87 ? 1.231 12.233 -1.397 1.00 85.81 87 VAL A C 1
ATOM 715 O O . VAL A 1 87 ? 0.269 11.487 -1.213 1.00 85.81 87 VAL A O 1
ATOM 718 N N . PRO A 1 88 ? 1.294 13.035 -2.479 1.00 76.06 88 PRO A N 1
ATOM 719 C CA . PRO A 1 88 ? 0.191 13.150 -3.435 1.00 76.06 88 PRO A CA 1
ATOM 720 C C . PRO A 1 88 ? 0.021 11.896 -4.300 1.00 76.06 88 PRO A C 1
ATOM 722 O O . PRO A 1 88 ? -1.078 11.615 -4.774 1.00 76.06 88 PRO A O 1
ATOM 725 N N . THR A 1 89 ? 1.092 11.126 -4.509 1.00 79.56 89 THR A N 1
ATOM 726 C CA . THR A 1 89 ? 1.042 9.849 -5.224 1.00 79.56 89 THR A CA 1
ATOM 727 C C . THR A 1 89 ? 2.138 8.900 -4.759 1.00 79.56 89 THR A C 1
ATOM 729 O O . THR A 1 89 ? 3.276 9.307 -4.540 1.00 79.56 89 THR A O 1
ATOM 732 N N . THR A 1 90 ? 1.801 7.616 -4.670 1.00 79.06 90 THR A N 1
ATOM 733 C CA . THR A 1 90 ? 2.738 6.521 -4.385 1.00 79.06 90 THR A CA 1
ATOM 734 C C . THR A 1 90 ? 3.143 5.755 -5.650 1.00 79.06 90 THR A C 1
ATOM 736 O O . THR A 1 90 ? 3.977 4.858 -5.598 1.00 79.06 90 THR A O 1
ATOM 739 N N . THR A 1 91 ? 2.605 6.114 -6.826 1.00 75.94 91 THR A N 1
ATOM 740 C CA . THR A 1 91 ? 2.790 5.347 -8.077 1.00 75.94 91 THR A CA 1
ATOM 741 C C . THR A 1 91 ? 4.216 5.345 -8.623 1.00 75.94 91 THR A C 1
ATOM 743 O O . THR A 1 91 ? 4.561 4.480 -9.427 1.00 75.94 91 THR A O 1
ATOM 746 N N . LYS A 1 92 ? 5.043 6.311 -8.211 1.00 77.31 92 LYS A N 1
ATOM 747 C CA . LYS A 1 92 ? 6.446 6.442 -8.633 1.00 77.31 92 LYS A CA 1
ATOM 748 C C . LYS A 1 92 ? 7.448 6.017 -7.557 1.00 77.31 92 LYS A C 1
ATOM 750 O O . LYS A 1 92 ? 8.642 6.134 -7.802 1.00 77.31 92 LYS A O 1
ATOM 755 N N . GLN A 1 93 ? 6.977 5.551 -6.400 1.00 83.06 93 GLN A N 1
ATOM 756 C CA . GLN A 1 93 ? 7.858 5.112 -5.322 1.00 83.06 93 GLN A CA 1
ATOM 757 C C . GLN A 1 93 ? 8.541 3.790 -5.689 1.00 83.06 93 GLN A C 1
ATOM 759 O O . GLN A 1 93 ? 7.929 2.878 -6.260 1.00 83.06 93 GLN A O 1
ATOM 764 N N . SER A 1 94 ? 9.825 3.710 -5.362 1.00 82.00 94 SER A N 1
ATOM 765 C CA . SER A 1 94 ? 10.587 2.466 -5.320 1.00 82.00 94 SER A CA 1
ATOM 766 C C . SER A 1 94 ? 10.058 1.535 -4.223 1.00 82.00 94 SER A C 1
ATOM 768 O O . SER A 1 94 ? 9.257 1.931 -3.373 1.00 82.00 94 SER A O 1
ATOM 770 N N . ILE A 1 95 ? 10.509 0.279 -4.241 1.00 82.75 95 ILE A N 1
ATOM 771 C CA . ILE A 1 95 ? 10.141 -0.730 -3.239 1.00 82.75 95 ILE A CA 1
ATOM 772 C C . ILE A 1 95 ? 10.437 -0.240 -1.803 1.00 82.75 95 ILE A C 1
ATOM 774 O O . ILE A 1 95 ? 9.495 -0.265 -1.006 1.00 82.75 95 ILE A O 1
ATOM 778 N N . PRO A 1 96 ? 11.648 0.262 -1.464 1.00 84.12 96 PRO A N 1
ATOM 779 C CA . PRO A 1 96 ? 11.945 0.731 -0.107 1.00 84.12 96 PRO A CA 1
ATOM 780 C C . PRO A 1 96 ? 11.129 1.964 0.291 1.00 84.12 96 PRO A C 1
ATOM 782 O O . PRO A 1 96 ? 10.544 1.993 1.369 1.00 84.12 96 PRO A O 1
ATOM 785 N N . GLU A 1 97 ? 10.993 2.949 -0.604 1.00 86.75 97 GLU A N 1
ATOM 786 C CA . GLU A 1 97 ? 10.187 4.151 -0.337 1.00 86.75 97 GLU A CA 1
ATOM 787 C C . GLU A 1 97 ? 8.724 3.801 -0.039 1.00 86.75 97 GLU A C 1
ATOM 789 O O . GLU A 1 97 ? 8.087 4.421 0.816 1.00 86.75 97 GLU A O 1
ATOM 794 N N . PHE A 1 98 ? 8.184 2.796 -0.732 1.00 89.25 98 PHE A N 1
ATOM 795 C CA . PHE A 1 98 ? 6.824 2.330 -0.499 1.00 89.25 98 PHE A CA 1
ATOM 796 C C . PHE A 1 98 ? 6.696 1.532 0.811 1.00 89.25 98 PHE A C 1
ATOM 798 O O . PHE A 1 98 ? 5.694 1.665 1.516 1.00 89.25 98 PHE A O 1
ATOM 805 N N . CYS A 1 99 ? 7.710 0.748 1.188 1.00 89.81 99 CYS A N 1
ATOM 806 C CA . CYS A 1 99 ? 7.759 0.093 2.497 1.00 89.81 99 CYS A CA 1
ATOM 807 C C . CYS A 1 99 ? 7.831 1.096 3.652 1.00 89.81 99 CYS A C 1
ATOM 809 O O . CYS A 1 99 ? 7.118 0.937 4.645 1.00 89.81 99 CYS A O 1
ATOM 811 N N . ASP A 1 100 ? 8.622 2.156 3.512 1.00 91.19 100 ASP A N 1
ATOM 812 C CA . ASP A 1 100 ? 8.708 3.227 4.506 1.00 91.19 100 ASP A CA 1
ATOM 813 C C . ASP A 1 100 ? 7.388 3.994 4.611 1.00 91.19 100 ASP A C 1
ATOM 815 O O . ASP A 1 100 ? 6.930 4.315 5.710 1.00 91.19 100 ASP A O 1
ATOM 819 N N . TYR A 1 101 ? 6.734 4.244 3.473 1.00 92.75 101 TYR A N 1
ATOM 820 C CA . TYR A 1 101 ? 5.393 4.820 3.433 1.00 92.75 101 TYR A CA 1
ATOM 821 C C . TYR A 1 101 ? 4.385 3.962 4.218 1.00 92.75 101 TYR A C 1
ATOM 823 O O . TYR A 1 101 ? 3.677 4.485 5.080 1.00 92.75 101 TYR A O 1
ATOM 831 N N . MET A 1 102 ? 4.351 2.645 3.974 1.00 93.19 102 MET A N 1
ATOM 832 C CA . MET A 1 102 ? 3.468 1.723 4.702 1.00 93.19 102 MET A CA 1
ATOM 833 C C . MET A 1 102 ? 3.817 1.636 6.191 1.00 93.19 102 MET A C 1
ATOM 835 O O . MET A 1 102 ? 2.916 1.626 7.021 1.00 93.19 102 MET A O 1
ATOM 839 N N . THR A 1 103 ? 5.103 1.641 6.547 1.00 94.69 103 THR A N 1
ATOM 840 C CA . THR A 1 103 ? 5.545 1.627 7.950 1.00 94.69 103 THR A CA 1
ATOM 841 C C . THR A 1 103 ? 5.033 2.854 8.700 1.00 94.69 103 THR A C 1
ATOM 843 O O . THR A 1 103 ? 4.440 2.718 9.767 1.00 94.69 103 THR A O 1
ATOM 846 N N . LYS A 1 104 ? 5.169 4.055 8.120 1.00 94.81 104 LYS A N 1
ATOM 847 C CA . LYS A 1 104 ? 4.643 5.287 8.729 1.00 94.81 104 LYS A CA 1
ATOM 848 C C . LYS A 1 104 ? 3.122 5.254 8.862 1.00 94.81 104 LYS A C 1
ATOM 850 O O . LYS A 1 104 ? 2.591 5.664 9.890 1.00 94.81 104 LYS A O 1
ATOM 855 N N . MET A 1 105 ? 2.427 4.753 7.839 1.00 95.06 105 MET A N 1
ATOM 856 C CA . MET A 1 105 ? 0.979 4.545 7.885 1.00 95.06 105 MET A CA 1
ATOM 857 C C . MET A 1 105 ? 0.582 3.593 9.023 1.00 95.06 105 MET A C 1
ATOM 859 O O . MET A 1 105 ? -0.359 3.885 9.757 1.00 95.06 105 MET A O 1
ATOM 863 N N . PHE A 1 106 ? 1.294 2.477 9.195 1.00 95.75 106 PHE A N 1
ATOM 864 C CA . PHE A 1 106 ? 1.040 1.532 10.281 1.00 95.75 106 PHE A CA 1
ATOM 865 C C . PHE A 1 106 ? 1.237 2.184 11.644 1.00 95.75 106 PHE A C 1
ATOM 867 O O . PHE A 1 106 ? 0.341 2.106 12.477 1.00 95.75 106 PHE A O 1
ATOM 874 N N . SER A 1 107 ? 2.352 2.889 11.852 1.00 95.25 107 SER A N 1
ATOM 875 C CA . SER A 1 107 ? 2.601 3.617 13.100 1.00 95.25 107 SER A CA 1
ATOM 876 C C . SER A 1 107 ? 1.491 4.620 13.414 1.00 95.25 107 SER A C 1
ATOM 878 O O . SER A 1 107 ? 1.017 4.662 14.545 1.00 95.25 107 SER A O 1
ATOM 880 N N . TYR A 1 108 ? 1.023 5.371 12.412 1.00 95.50 108 TYR A N 1
ATOM 881 C CA . TYR A 1 108 ? -0.082 6.312 12.579 1.00 95.50 108 TYR A CA 1
ATOM 882 C C . TYR A 1 108 ? -1.364 5.632 13.059 1.00 95.50 108 TYR A C 1
ATOM 884 O O . TYR A 1 108 ? -1.971 6.084 14.027 1.00 95.50 108 TYR A O 1
ATOM 892 N N . TRP A 1 109 ? -1.786 4.544 12.413 1.00 96.31 109 TRP A N 1
ATOM 893 C CA . TRP A 1 109 ? -3.029 3.870 12.793 1.00 96.31 109 TRP A CA 1
ATOM 894 C C . TRP A 1 109 ? -2.913 3.113 14.113 1.00 96.31 109 TRP A C 1
ATOM 896 O O . TRP A 1 109 ? -3.868 3.118 14.886 1.00 96.31 109 TRP A O 1
ATOM 906 N N . ILE A 1 110 ? -1.746 2.549 14.429 1.00 96.44 110 ILE A N 1
ATOM 907 C CA . ILE A 1 110 ? -1.465 1.992 15.759 1.00 96.44 110 ILE A CA 1
ATOM 908 C C . ILE A 1 110 ? -1.638 3.086 16.820 1.00 96.44 110 ILE A C 1
ATOM 910 O O . ILE A 1 110 ? -2.364 2.887 17.788 1.00 96.44 110 ILE A O 1
ATOM 914 N N . GLU A 1 111 ? -1.050 4.269 16.627 1.00 95.56 111 GLU A N 1
ATOM 915 C CA . GLU A 1 111 ? -1.190 5.386 17.570 1.00 95.56 111 GLU A CA 1
ATOM 916 C C . GLU A 1 111 ? -2.649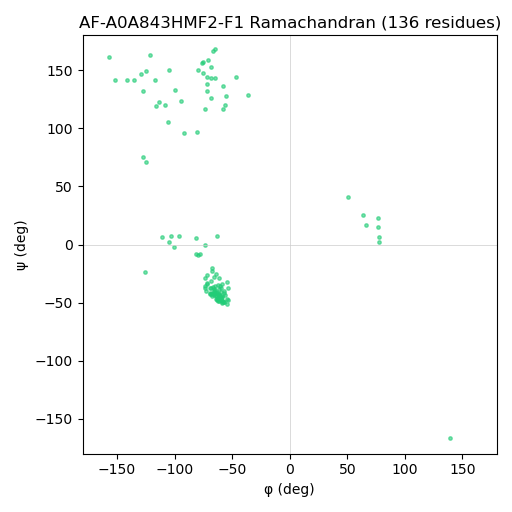 5.863 17.676 1.00 95.56 111 GLU A C 1
ATOM 918 O O . GLU A 1 111 ? -3.184 6.005 18.775 1.00 95.56 111 GLU A O 1
ATOM 923 N N . LYS A 1 112 ? -3.338 6.055 16.542 1.00 93.69 112 LYS A N 1
ATOM 924 C CA . LYS A 1 112 ? -4.731 6.538 16.517 1.00 93.69 112 LYS A CA 1
ATOM 925 C C . LYS A 1 112 ? -5.737 5.573 17.114 1.00 93.69 112 LYS A C 1
ATOM 927 O O . LYS A 1 112 ? -6.761 6.016 17.626 1.00 93.69 112 LYS A O 1
ATOM 932 N N . THR A 1 113 ? -5.449 4.284 17.057 1.00 94.00 113 THR A N 1
ATOM 933 C CA . THR A 1 113 ? -6.285 3.248 17.664 1.00 94.00 113 THR A CA 1
ATOM 934 C C . THR A 1 113 ? -5.783 2.839 19.045 1.00 94.00 113 THR A C 1
ATOM 936 O O . THR A 1 113 ? -6.307 1.891 19.618 1.00 94.00 113 THR A O 1
ATOM 939 N N . ASN A 1 114 ? -4.782 3.535 19.599 1.00 93.69 114 ASN A N 1
ATOM 940 C CA . ASN A 1 114 ? -4.159 3.207 20.881 1.00 93.69 114 ASN A CA 1
ATOM 941 C C . ASN A 1 114 ? -3.722 1.727 20.968 1.00 93.69 114 ASN A C 1
ATOM 943 O O . ASN A 1 114 ? -3.942 1.044 21.969 1.00 93.69 114 ASN A O 1
ATOM 947 N N . GLY A 1 115 ? -3.171 1.211 19.867 1.00 93.62 115 GLY A N 1
ATOM 948 C CA . GLY A 1 115 ? -2.686 -0.159 19.717 1.00 93.62 115 GLY A CA 1
ATOM 949 C C . GLY A 1 115 ? -3.759 -1.228 19.504 1.00 93.62 115 GLY A C 1
ATOM 950 O O . GLY A 1 115 ? -3.400 -2.403 19.422 1.00 93.62 115 GLY A O 1
ATOM 951 N N . GLN A 1 116 ? -5.041 -0.855 19.417 1.00 94.44 116 GLN A N 1
ATOM 952 C CA . GLN A 1 116 ? -6.147 -1.800 19.205 1.00 94.44 116 GLN A CA 1
ATOM 953 C C . GLN A 1 116 ? -6.172 -2.358 17.780 1.00 94.44 116 GLN A C 1
ATOM 955 O O . GLN A 1 116 ? -6.524 -3.518 17.580 1.00 94.44 116 GLN A O 1
ATOM 960 N N . TRP A 1 117 ? -5.764 -1.553 16.798 1.00 95.75 117 TRP A N 1
ATOM 961 C CA . TRP A 1 117 ? -5.463 -2.039 15.460 1.00 95.75 117 TRP A CA 1
ATOM 962 C C . TRP A 1 117 ? -3.954 -2.207 15.299 1.00 95.75 117 TRP A C 1
A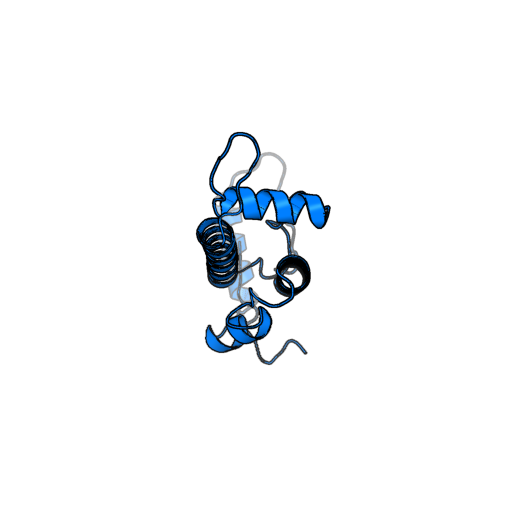TOM 964 O O . TRP A 1 117 ? -3.176 -1.312 15.643 1.00 95.75 117 TRP A O 1
ATOM 974 N N . GLN A 1 118 ? -3.541 -3.348 14.750 1.00 93.19 118 GLN A N 1
ATOM 975 C CA . GLN A 1 118 ? -2.153 -3.630 14.398 1.00 93.19 118 GLN A CA 1
ATOM 976 C C . GLN A 1 118 ? -2.101 -4.394 13.073 1.00 93.19 118 GLN A C 1
ATOM 978 O O . GLN A 1 118 ? -2.929 -5.281 12.849 1.00 93.19 118 GLN A O 1
ATOM 983 N N . PRO A 1 119 ? -1.121 -4.099 12.204 1.00 91.88 119 PRO A N 1
ATOM 984 C CA . PRO A 1 119 ? -0.939 -4.861 10.982 1.00 91.88 119 PRO A CA 1
ATOM 985 C C . PRO A 1 119 ? -0.537 -6.300 11.327 1.00 91.88 119 PRO A C 1
ATOM 987 O O . PRO A 1 119 ? 0.249 -6.541 12.244 1.00 91.88 119 PRO A O 1
ATOM 990 N N . LYS A 1 120 ? -1.028 -7.270 10.552 1.00 88.50 120 LYS A N 1
ATOM 991 C CA . LYS A 1 120 ? -0.694 -8.695 10.747 1.00 88.50 120 LYS A CA 1
ATOM 992 C C . LYS A 1 120 ? 0.789 -8.996 10.516 1.00 88.50 120 LYS A C 1
ATOM 994 O O . LYS A 1 120 ? 1.308 -9.985 11.026 1.00 88.50 120 LYS A O 1
ATOM 999 N N . GLU A 1 121 ? 1.458 -8.169 9.719 1.00 90.00 121 GLU A N 1
ATOM 1000 C CA . GLU A 1 121 ? 2.875 -8.294 9.399 1.00 90.00 121 GLU A CA 1
ATOM 1001 C C . GLU A 1 121 ? 3.477 -6.955 8.959 1.00 90.00 121 GLU A C 1
ATOM 1003 O O . GLU A 1 121 ? 2.761 -6.029 8.571 1.00 90.00 121 GLU A O 1
ATOM 1008 N N . SER A 1 122 ? 4.807 -6.846 9.011 1.00 90.19 122 SER A N 1
ATOM 1009 C CA . SER A 1 122 ? 5.516 -5.659 8.529 1.00 90.19 122 SER A CA 1
ATOM 1010 C C . SER A 1 122 ? 5.588 -5.632 6.993 1.00 90.19 122 SER A C 1
ATOM 1012 O O . SER A 1 122 ? 5.554 -6.687 6.355 1.00 90.19 122 SER A O 1
ATOM 1014 N N . PRO A 1 123 ? 5.752 -4.449 6.367 1.00 87.56 123 PRO A N 1
ATOM 1015 C CA . PRO A 1 123 ? 5.861 -4.338 4.911 1.00 87.56 123 PRO A CA 1
ATOM 1016 C C . PRO A 1 123 ? 7.009 -5.162 4.318 1.00 87.56 123 PRO A C 1
ATOM 1018 O O . PRO A 1 123 ? 6.841 -5.817 3.291 1.00 87.56 123 PRO A O 1
ATOM 1021 N N . TYR A 1 124 ? 8.164 -5.153 4.987 1.00 84.62 124 TYR A N 1
ATOM 1022 C CA . TYR A 1 124 ? 9.332 -5.934 4.583 1.00 84.62 124 TYR A CA 1
ATOM 1023 C C . TYR A 1 124 ? 9.140 -7.432 4.851 1.00 84.62 124 TYR A C 1
ATOM 1025 O O . TYR A 1 124 ? 9.441 -8.239 3.979 1.00 84.62 124 TYR A O 1
ATOM 1033 N N . GLY A 1 125 ? 8.543 -7.815 5.986 1.00 84.00 125 GLY A N 1
ATOM 1034 C CA . GLY A 1 125 ? 8.251 -9.223 6.278 1.00 84.00 125 GLY A CA 1
ATOM 1035 C C . GLY A 1 125 ? 7.274 -9.847 5.275 1.00 84.00 125 GLY A C 1
ATOM 1036 O O . GLY A 1 125 ? 7.435 -11.006 4.891 1.00 84.00 125 GLY A O 1
ATOM 1037 N N . TYR A 1 126 ? 6.304 -9.071 4.781 1.00 84.38 126 TYR A N 1
ATOM 1038 C CA . TYR A 1 126 ? 5.429 -9.513 3.695 1.00 84.38 126 TYR A CA 1
ATOM 1039 C C . TYR A 1 126 ? 6.223 -9.777 2.410 1.00 84.38 126 TYR A C 1
ATOM 1041 O O . TYR A 1 126 ? 6.077 -10.837 1.801 1.00 84.38 126 TYR A O 1
ATOM 1049 N N . LEU A 1 127 ? 7.095 -8.840 2.016 1.00 81.06 127 LEU A N 1
ATOM 1050 C CA . LEU A 1 127 ? 7.944 -8.972 0.828 1.00 81.06 127 LEU A CA 1
ATOM 1051 C C . LEU A 1 127 ? 8.837 -10.216 0.863 1.00 81.06 127 LEU A C 1
ATOM 1053 O O . LEU A 1 127 ? 8.990 -10.880 -0.163 1.00 81.06 127 LEU A O 1
ATOM 1057 N N . GLU A 1 128 ? 9.404 -10.537 2.026 1.00 80.75 128 GLU A N 1
ATOM 1058 C CA . GLU A 1 128 ? 10.223 -11.738 2.216 1.00 80.75 128 GLU A CA 1
ATOM 1059 C C . GLU A 1 128 ? 9.419 -13.009 1.930 1.00 80.75 128 GLU A C 1
ATOM 1061 O O . GLU A 1 128 ? 9.871 -13.871 1.175 1.00 80.75 128 GLU A O 1
ATOM 1066 N N . LYS A 1 129 ? 8.191 -13.106 2.455 1.00 79.88 129 LYS A N 1
ATOM 1067 C CA . LYS A 1 129 ? 7.320 -14.276 2.245 1.00 79.88 129 LYS A CA 1
ATOM 1068 C C . LYS A 1 129 ? 6.876 -14.444 0.802 1.00 79.88 129 LYS A C 1
ATOM 1070 O O . LYS A 1 129 ? 6.772 -15.571 0.326 1.00 79.88 129 LYS A O 1
ATOM 1075 N N . VAL A 1 130 ? 6.588 -13.341 0.112 1.00 75.81 130 VAL A N 1
ATOM 1076 C CA . VAL A 1 130 ? 6.178 -13.387 -1.299 1.00 75.81 130 VAL A CA 1
ATOM 1077 C C . VAL A 1 130 ? 7.367 -13.507 -2.263 1.00 75.81 130 VAL A C 1
ATOM 1079 O O . VAL A 1 130 ? 7.163 -13.488 -3.473 1.00 75.81 130 VAL A O 1
ATOM 1082 N N . GLY A 1 131 ? 8.592 -13.673 -1.745 1.00 65.25 131 GLY A N 1
ATOM 1083 C CA . GLY A 1 131 ? 9.790 -13.965 -2.535 1.00 65.25 131 GLY A CA 1
ATOM 1084 C C . GLY A 1 131 ? 10.372 -12.759 -3.275 1.00 65.25 131 GLY A C 1
ATOM 1085 O O . GLY A 1 131 ? 11.059 -12.941 -4.272 1.00 65.25 131 GLY A O 1
ATOM 1086 N N . TYR A 1 132 ? 10.089 -11.536 -2.814 1.00 62.47 132 TYR A N 1
ATOM 1087 C CA . TYR A 1 132 ? 10.509 -10.287 -3.467 1.00 62.47 132 TYR A CA 1
ATOM 1088 C C . TYR A 1 132 ? 11.702 -9.593 -2.796 1.00 62.47 132 TYR A C 1
ATOM 1090 O O . TYR A 1 132 ? 12.048 -8.474 -3.174 1.00 62.47 132 TYR A O 1
ATOM 1098 N N . VAL A 1 133 ? 12.337 -10.231 -1.812 1.00 55.38 133 VAL A N 1
ATOM 1099 C CA . VAL A 1 133 ? 13.638 -9.779 -1.314 1.00 55.38 133 VAL A CA 1
ATOM 1100 C C . VAL A 1 133 ? 14.710 -10.519 -2.099 1.00 55.38 133 VAL A C 1
ATOM 1102 O O . VAL A 1 133 ? 15.055 -11.657 -1.778 1.00 55.38 133 VAL A O 1
ATOM 1105 N N . ASP A 1 134 ? 15.219 -9.874 -3.150 1.00 45.31 134 ASP A N 1
ATOM 1106 C CA . ASP A 1 134 ? 16.518 -10.249 -3.696 1.00 45.31 134 ASP A CA 1
ATOM 1107 C C . ASP A 1 134 ? 17.527 -10.150 -2.551 1.00 45.31 134 ASP A C 1
ATOM 1109 O O . ASP A 1 134 ? 17.723 -9.087 -1.960 1.00 45.31 134 ASP A O 1
ATOM 1113 N N . LYS A 1 135 ? 18.179 -11.270 -2.233 1.00 44.34 135 LYS A N 1
ATOM 1114 C CA . LYS A 1 135 ? 19.233 -11.365 -1.209 1.00 44.34 135 LYS A CA 1
ATOM 1115 C C . LYS A 1 135 ? 20.485 -10.527 -1.532 1.00 44.34 135 LYS A C 1
ATOM 1117 O O . LYS A 1 135 ? 21.476 -10.642 -0.822 1.00 44.34 135 LYS A O 1
ATOM 1122 N N . GLU A 1 136 ? 20.453 -9.712 -2.584 1.00 36.78 136 GLU A N 1
ATOM 1123 C CA . GLU A 1 136 ? 21.581 -8.922 -3.089 1.00 36.78 136 GLU A CA 1
ATOM 1124 C C . GLU A 1 136 ? 21.431 -7.404 -2.881 1.00 36.78 136 GLU A C 1
ATOM 1126 O O . GLU A 1 136 ? 22.273 -6.645 -3.351 1.00 36.78 136 GLU A O 1
ATOM 1131 N N . ILE A 1 137 ? 20.401 -6.934 -2.165 1.00 40.62 137 ILE A N 1
ATOM 1132 C CA . ILE A 1 137 ? 20.261 -5.507 -1.820 1.00 40.62 137 ILE A CA 1
ATOM 1133 C C . ILE A 1 137 ? 20.118 -5.340 -0.302 1.00 40.62 137 ILE A C 1
ATOM 1135 O O . ILE A 1 137 ? 19.047 -5.018 0.213 1.00 40.62 137 ILE A O 1
ATOM 1139 N N . LEU A 1 138 ? 21.229 -5.572 0.399 1.00 34.41 138 LEU A N 1
ATOM 1140 C CA . LEU A 1 138 ? 21.583 -4.966 1.686 1.00 34.41 138 LEU A CA 1
ATOM 1141 C C . LEU A 1 138 ? 23.056 -4.557 1.629 1.00 34.41 138 LEU A C 1
ATOM 1143 O O . LEU A 1 138 ? 23.875 -5.410 1.221 1.00 34.41 138 LEU A O 1
#

Nearest PDB structures (foldseek):
  7we4-assembly1_A  TM=2.731E-01  e=8.013E+00  Homo sapiens

pLDDT: mean 85.08, std 12.45, range [34.41, 97.38]

Foldseek 3Di:
DDDDPPDDPVVVVVVVVVVVVVDDDPPDDDDDDDDDQDWDDPLLVVLLLVVLQVLQVVCVVVVHADPPRHGGHSVNSVVVLCVVVVNPDRRRDGLVRSLVSVVVSQVVSCVVVVNPDHRPDRSVVSCVVVPNDPPPDD

Solvent-accessible surface area (backbone atoms only — not comparable to full-atom values): 8559 Å² total; per-residue (Å²): 138,87,78,62,92,84,55,54,66,70,58,54,52,52,55,54,49,52,56,55,71,74,52,85,66,95,87,68,83,88,87,85,88,74,85,83,72,68,59,59,48,73,64,58,52,51,52,51,50,52,51,27,35,51,52,18,50,52,39,39,76,71,67,49,57,47,84,95,72,37,72,56,38,37,66,55,42,48,52,51,50,29,64,74,68,71,42,95,69,70,89,82,33,39,51,67,59,45,34,53,52,50,49,55,50,50,53,50,48,21,60,76,46,73,60,74,45,72,77,97,64,52,62,63,61,49,35,52,74,73,67,68,59,66,93,83,79,126